Protein AF-A0A7D9J2D7-F1 (afdb_monomer)

Structure (mmCIF, N/CA/C/O backbone):
data_AF-A0A7D9J2D7-F1
#
_entry.id   AF-A0A7D9J2D7-F1
#
loop_
_atom_site.group_PDB
_atom_site.id
_atom_site.type_symbol
_atom_site.label_atom_id
_atom_site.label_alt_id
_atom_site.label_comp_id
_atom_site.label_asym_id
_atom_site.label_entity_id
_atom_site.label_seq_id
_atom_site.pdbx_PDB_ins_code
_atom_site.Cartn_x
_atom_site.Cartn_y
_atom_site.Cartn_z
_atom_site.occupancy
_atom_site.B_iso_or_equiv
_atom_site.auth_seq_id
_atom_site.auth_comp_id
_atom_site.auth_asym_id
_atom_site.auth_atom_id
_atom_site.pdbx_PDB_model_num
ATOM 1 N N . PRO A 1 1 ? 23.140 3.769 -37.135 1.00 42.56 1 PRO A N 1
ATOM 2 C CA . PRO A 1 1 ? 23.218 4.779 -36.053 1.00 42.56 1 PRO A CA 1
ATOM 3 C C . PRO A 1 1 ? 22.854 4.106 -34.729 1.00 42.56 1 PRO A C 1
ATOM 5 O O . PRO A 1 1 ? 21.944 3.287 -34.708 1.00 42.56 1 PRO A O 1
ATOM 8 N N . THR A 1 2 ? 23.672 4.332 -33.710 1.00 39.50 2 THR A N 1
ATOM 9 C CA . THR A 1 2 ? 23.830 3.529 -32.490 1.00 39.50 2 THR A CA 1
ATOM 10 C C . THR A 1 2 ? 22.535 3.327 -31.698 1.00 39.50 2 THR A C 1
ATOM 12 O O . THR A 1 2 ? 21.816 4.274 -31.405 1.00 39.50 2 THR A O 1
ATOM 15 N N . THR A 1 3 ? 22.252 2.064 -31.376 1.00 48.81 3 THR A N 1
ATOM 16 C CA . THR A 1 3 ? 21.188 1.582 -30.483 1.00 48.81 3 THR A CA 1
ATOM 17 C C . THR A 1 3 ? 21.625 1.736 -29.025 1.00 48.81 3 THR A C 1
ATOM 19 O O . THR A 1 3 ? 21.854 0.739 -28.345 1.00 48.81 3 THR A O 1
ATOM 22 N N . ASP A 1 4 ? 21.840 2.972 -28.589 1.00 55.72 4 ASP A N 1
ATOM 23 C CA . ASP A 1 4 ? 22.398 3.298 -27.274 1.00 55.72 4 ASP A CA 1
ATOM 24 C C . ASP A 1 4 ? 21.635 4.523 -26.748 1.00 55.72 4 ASP A C 1
ATOM 26 O O . ASP A 1 4 ? 21.719 5.569 -27.385 1.00 55.72 4 ASP A O 1
ATOM 30 N N . ASP A 1 5 ? 20.790 4.312 -25.722 1.00 57.88 5 ASP A N 1
ATOM 31 C CA . ASP A 1 5 ? 20.090 5.298 -24.850 1.00 57.88 5 ASP A CA 1
ATOM 32 C C . ASP A 1 5 ? 18.702 4.815 -24.344 1.00 57.88 5 ASP A C 1
ATOM 34 O O . ASP A 1 5 ? 17.819 5.618 -24.040 1.00 57.88 5 ASP A O 1
ATOM 38 N N . ILE A 1 6 ? 18.453 3.504 -24.223 1.00 69.56 6 ILE A N 1
ATOM 39 C CA . ILE A 1 6 ? 17.280 3.033 -23.461 1.00 69.56 6 ILE A CA 1
ATOM 40 C C . ILE A 1 6 ? 17.707 2.904 -21.999 1.00 69.56 6 ILE A C 1
ATOM 42 O O . ILE A 1 6 ? 18.504 2.026 -21.672 1.00 69.56 6 ILE A O 1
ATOM 46 N N . ASP A 1 7 ? 17.198 3.790 -21.135 1.00 79.81 7 ASP A N 1
ATOM 47 C CA . ASP A 1 7 ? 17.413 3.721 -19.685 1.00 79.81 7 ASP A CA 1
ATOM 48 C C . ASP A 1 7 ? 16.997 2.328 -19.172 1.00 79.81 7 ASP A C 1
ATOM 50 O O . ASP A 1 7 ? 15.816 1.976 -19.256 1.00 79.81 7 ASP A O 1
ATOM 54 N N . PRO A 1 8 ? 17.929 1.516 -18.633 1.00 82.94 8 PRO A N 1
ATOM 55 C CA . PRO A 1 8 ? 17.599 0.186 -18.135 1.00 82.94 8 PRO A CA 1
ATOM 56 C C . PRO A 1 8 ? 16.636 0.224 -16.939 1.00 82.94 8 PRO A C 1
ATOM 58 O O . PRO A 1 8 ? 16.019 -0.794 -16.638 1.00 82.94 8 PRO A O 1
ATOM 61 N N . HIS A 1 9 ? 16.452 1.374 -16.285 1.00 85.81 9 HIS A N 1
ATOM 62 C CA . HIS A 1 9 ? 15.538 1.561 -15.154 1.00 85.81 9 HIS A CA 1
ATOM 63 C C . HIS A 1 9 ? 14.234 2.278 -15.537 1.00 85.81 9 HIS A C 1
ATOM 65 O O . HIS A 1 9 ? 13.500 2.714 -14.646 1.00 85.81 9 HIS A O 1
ATOM 71 N N . TYR A 1 10 ? 13.939 2.409 -16.833 1.00 89.19 10 TYR A N 1
ATOM 72 C CA . TYR A 1 10 ? 12.712 3.037 -17.319 1.00 89.19 10 TYR A CA 1
ATOM 73 C C . TYR A 1 10 ? 11.456 2.372 -16.730 1.00 89.19 10 TYR A C 1
ATOM 75 O O . TYR A 1 10 ? 11.185 1.190 -16.942 1.00 89.19 10 TYR A O 1
ATOM 83 N N . GLY A 1 11 ? 10.678 3.126 -15.954 1.00 89.31 11 GLY A N 1
ATOM 84 C CA . GLY A 1 11 ? 9.497 2.599 -15.276 1.00 89.31 11 GLY A CA 1
ATOM 85 C C . GLY A 1 11 ? 9.771 1.768 -14.018 1.00 89.31 11 GLY A C 1
ATOM 86 O O . GLY A 1 11 ? 8.844 1.159 -13.484 1.00 89.31 11 GLY A O 1
ATOM 87 N N . LEU A 1 12 ? 11.001 1.746 -13.493 1.00 92.50 12 LEU A N 1
ATOM 88 C CA . LEU A 1 12 ? 11.344 1.072 -12.226 1.00 92.50 12 LEU A CA 1
ATOM 89 C C . LEU A 1 12 ? 11.546 2.037 -11.044 1.00 92.50 12 LEU A C 1
ATOM 91 O O . LEU A 1 12 ? 11.752 1.596 -9.916 1.00 92.50 12 LEU A O 1
ATOM 95 N N . GLN A 1 13 ? 11.457 3.349 -11.274 1.00 91.69 13 GLN A N 1
ATOM 96 C CA . GLN A 1 13 ? 11.799 4.388 -10.296 1.00 91.69 13 GLN A CA 1
ATOM 97 C C . GLN A 1 13 ? 10.778 5.536 -10.263 1.00 91.69 13 GLN A C 1
ATOM 99 O O . GLN A 1 13 ? 9.830 5.560 -11.040 1.00 91.69 13 GLN A O 1
ATOM 104 N N . ARG A 1 14 ? 10.967 6.503 -9.350 1.00 92.00 14 ARG A N 1
ATOM 105 C CA . ARG A 1 14 ? 10.211 7.777 -9.271 1.00 92.00 14 ARG A CA 1
ATOM 106 C C . ARG A 1 14 ? 8.698 7.662 -9.069 1.00 92.00 14 ARG A C 1
ATOM 108 O O . ARG A 1 14 ? 7.958 8.637 -9.263 1.00 92.00 14 ARG A O 1
ATOM 115 N N . TYR A 1 15 ? 8.248 6.500 -8.615 1.00 96.06 15 TYR A N 1
ATOM 116 C CA . TYR A 1 15 ? 6.876 6.279 -8.192 1.00 96.06 15 TYR A CA 1
ATOM 117 C C . TYR A 1 15 ? 6.516 7.195 -7.029 1.00 96.06 15 TYR A C 1
ATOM 119 O O . TYR A 1 15 ? 7.321 7.422 -6.130 1.00 96.06 15 TYR A O 1
ATOM 127 N N . SER A 1 16 ? 5.290 7.695 -7.021 1.00 96.62 16 SER A N 1
ATOM 128 C CA . SER A 1 16 ? 4.732 8.459 -5.899 1.00 96.62 16 SER A CA 1
ATOM 129 C C . SER A 1 16 ? 3.394 7.874 -5.503 1.00 96.62 16 SER A C 1
ATOM 131 O O . SER A 1 16 ? 2.658 7.415 -6.370 1.00 96.62 16 SER A O 1
ATOM 133 N N . ALA A 1 17 ? 3.056 7.907 -4.221 1.00 97.06 17 ALA A N 1
ATOM 134 C CA . ALA A 1 17 ? 1.822 7.314 -3.729 1.00 97.06 17 ALA A CA 1
ATOM 135 C C . ALA A 1 17 ? 1.103 8.234 -2.752 1.00 97.06 17 ALA A C 1
ATOM 137 O O . ALA A 1 17 ? 1.728 8.895 -1.931 1.00 97.06 17 ALA A O 1
ATOM 138 N N . THR A 1 18 ? -0.221 8.220 -2.789 1.00 97.06 18 THR A N 1
ATOM 139 C CA . THR A 1 18 ? -1.053 8.690 -1.680 1.00 97.06 18 THR A CA 1
ATOM 140 C C . THR A 1 18 ? -1.730 7.474 -1.079 1.00 97.06 18 THR A C 1
ATOM 142 O O . THR A 1 18 ? -2.366 6.720 -1.816 1.00 97.06 18 THR A O 1
ATOM 145 N N . VAL A 1 19 ? -1.576 7.271 0.228 1.00 96.38 19 VAL A N 1
ATOM 146 C CA . VAL A 1 19 ? -2.144 6.125 0.947 1.00 96.38 19 VAL A CA 1
ATOM 147 C C . VAL A 1 19 ? -2.941 6.629 2.132 1.00 96.38 19 VAL A C 1
ATOM 149 O O . VAL A 1 19 ? -2.448 7.442 2.907 1.00 96.38 19 VAL A O 1
ATOM 152 N N . GLU A 1 20 ? -4.161 6.131 2.285 1.00 95.62 20 GLU A N 1
ATOM 153 C CA . GLU A 1 20 ? -5.067 6.505 3.362 1.00 95.62 20 GLU A CA 1
ATOM 154 C C . GLU A 1 20 ? -5.675 5.264 4.019 1.00 95.62 20 GLU A C 1
ATOM 156 O O . GLU A 1 20 ? -6.054 4.292 3.366 1.00 95.62 20 GLU A O 1
ATOM 161 N N . LEU A 1 21 ? -5.792 5.315 5.342 1.00 93.75 21 LEU A N 1
ATOM 162 C CA . LEU A 1 21 ? -6.494 4.357 6.182 1.00 93.75 21 LEU A CA 1
ATOM 163 C C . LEU A 1 21 ? -7.688 5.054 6.816 1.00 93.75 21 LEU A C 1
ATOM 165 O O . LEU A 1 21 ? -7.531 5.984 7.609 1.00 93.75 21 LEU A O 1
ATOM 169 N N . ARG A 1 22 ? -8.897 4.583 6.525 1.00 92.75 22 ARG A N 1
ATOM 170 C CA . ARG A 1 22 ? -10.135 5.182 7.034 1.00 92.75 22 ARG A CA 1
ATOM 171 C C . ARG A 1 22 ? -11.194 4.151 7.394 1.00 92.75 22 ARG A C 1
ATOM 173 O O . ARG A 1 22 ? -11.052 2.954 7.172 1.00 92.75 22 ARG A O 1
ATOM 180 N N . ASN A 1 23 ? -12.312 4.625 7.922 1.00 88.25 23 ASN A N 1
ATOM 181 C CA . ASN A 1 23 ? -13.591 3.927 7.829 1.00 88.25 23 ASN A CA 1
ATOM 182 C C . ASN A 1 23 ? -14.623 4.824 7.125 1.00 88.25 23 ASN A C 1
ATOM 184 O O . ASN A 1 23 ? -14.285 5.858 6.557 1.00 88.25 23 ASN A O 1
ATOM 188 N N . GLN A 1 24 ? -15.904 4.449 7.162 1.00 82.31 24 GLN A N 1
ATOM 189 C CA . GLN A 1 24 ? -16.982 5.242 6.547 1.00 82.31 24 GLN A CA 1
ATOM 190 C C . GLN A 1 24 ? -17.177 6.642 7.156 1.00 82.31 24 GLN A C 1
ATOM 192 O O . GLN A 1 24 ? -17.925 7.440 6.604 1.00 82.31 24 GLN A O 1
ATOM 197 N N . ARG A 1 25 ? -16.587 6.927 8.321 1.00 83.06 25 ARG A N 1
ATOM 198 C CA . ARG A 1 25 ? -16.849 8.147 9.100 1.00 83.06 25 ARG A CA 1
ATOM 199 C C . ARG A 1 25 ? -15.613 9.000 9.347 1.00 83.06 25 ARG A C 1
ATOM 201 O O . ARG A 1 25 ? -15.764 10.180 9.640 1.00 83.06 25 ARG A O 1
ATOM 208 N N . LYS A 1 26 ? -14.422 8.405 9.327 1.00 86.69 26 LYS A N 1
ATOM 209 C CA . LYS A 1 26 ? -13.191 9.054 9.772 1.00 86.69 26 LYS A CA 1
ATOM 210 C C . LYS A 1 26 ? -11.981 8.516 9.014 1.00 86.69 26 LYS A C 1
ATOM 212 O O . LYS A 1 26 ? -11.823 7.302 8.901 1.00 86.69 26 LYS A O 1
ATOM 217 N N . LEU A 1 27 ? -11.117 9.436 8.590 1.00 90.81 27 LEU A N 1
ATOM 218 C CA . LEU A 1 27 ? -9.733 9.166 8.212 1.00 90.81 27 LEU A CA 1
ATOM 219 C C . LEU A 1 27 ? -8.908 8.927 9.484 1.00 90.81 27 LEU A C 1
ATOM 221 O O . LEU A 1 27 ? -8.907 9.758 10.396 1.00 90.81 27 LEU A O 1
ATOM 225 N N . PHE A 1 28 ? -8.277 7.762 9.580 1.00 89.62 28 PHE A N 1
ATOM 226 C CA . PHE A 1 28 ? -7.424 7.394 10.708 1.00 89.62 28 PHE A CA 1
ATOM 227 C C . PHE A 1 28 ? -6.008 7.910 10.506 1.00 89.62 28 PHE A C 1
ATOM 229 O O . PHE A 1 28 ? -5.465 8.549 11.400 1.00 89.62 28 PHE A O 1
ATOM 236 N N . TRP A 1 29 ? -5.455 7.643 9.329 1.00 93.25 29 TRP A N 1
ATOM 237 C CA . TRP A 1 29 ? -4.105 8.003 8.931 1.00 93.25 29 TRP A CA 1
ATOM 238 C C . TRP A 1 29 ? -4.075 8.174 7.416 1.00 93.25 29 TRP A C 1
ATOM 240 O O . TRP A 1 29 ? -4.830 7.511 6.708 1.00 93.25 29 TRP A O 1
ATOM 250 N N . GLY A 1 30 ? -3.206 9.040 6.921 1.00 93.12 30 GLY A N 1
ATOM 251 C CA . GLY A 1 30 ? -2.907 9.118 5.504 1.00 93.12 30 GLY A CA 1
ATOM 252 C C . GLY A 1 30 ? -1.587 9.830 5.285 1.00 93.12 30 GLY A C 1
ATOM 253 O O . GLY A 1 30 ? -1.242 10.730 6.052 1.00 93.12 30 GLY A O 1
ATOM 254 N N . ASN A 1 31 ? -0.858 9.416 4.255 1.00 94.44 31 ASN A N 1
ATOM 255 C CA . ASN A 1 31 ? 0.400 10.037 3.881 1.00 94.44 31 ASN A CA 1
ATOM 256 C C . ASN A 1 31 ? 0.526 10.170 2.358 1.00 94.44 31 ASN A C 1
ATOM 258 O O . ASN A 1 31 ? -0.073 9.415 1.584 1.00 94.44 31 ASN A O 1
ATOM 262 N N . HIS A 1 32 ? 1.307 11.163 1.941 1.00 94.56 32 HIS A N 1
ATOM 263 C CA . HIS A 1 32 ? 1.638 11.431 0.552 1.00 94.56 32 HIS A CA 1
ATOM 264 C C . HIS A 1 32 ? 3.148 11.297 0.334 1.00 94.56 32 HIS A C 1
ATOM 266 O O . HIS A 1 32 ? 3.947 12.150 0.721 1.00 94.56 32 HIS A O 1
ATOM 272 N N . TYR A 1 33 ? 3.516 10.232 -0.363 1.00 93.62 33 TYR A N 1
ATOM 273 C CA . TYR A 1 33 ? 4.871 9.883 -0.747 1.00 93.62 33 TYR A CA 1
ATOM 274 C C . TYR A 1 33 ? 5.219 10.545 -2.072 1.00 93.62 33 TYR A C 1
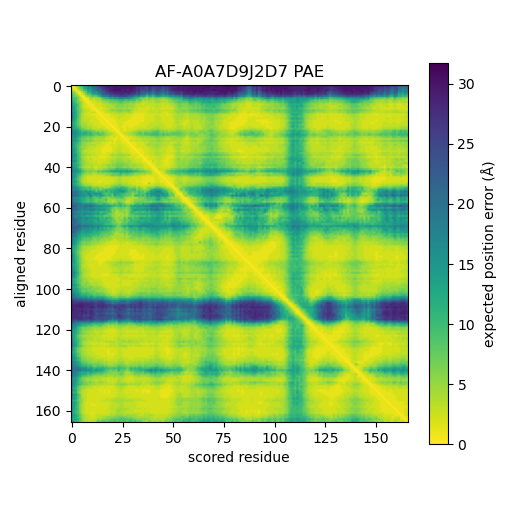ATOM 276 O O . TYR A 1 33 ? 4.761 10.118 -3.135 1.00 93.62 33 TYR A O 1
ATOM 284 N N . ARG A 1 34 ? 6.067 11.575 -2.015 1.00 92.25 34 ARG A N 1
ATOM 285 C CA . ARG A 1 34 ? 6.581 12.246 -3.222 1.00 92.25 34 ARG A CA 1
ATOM 286 C C . ARG A 1 34 ? 7.428 11.321 -4.090 1.00 92.25 34 ARG A C 1
ATOM 288 O O . ARG A 1 34 ? 7.429 11.471 -5.310 1.00 92.25 34 ARG A O 1
ATOM 295 N N . GLU A 1 35 ? 8.144 10.401 -3.453 1.00 92.88 35 GLU A N 1
ATOM 296 C CA . GLU A 1 35 ? 8.964 9.399 -4.114 1.00 92.88 35 GLU A CA 1
ATOM 297 C C . GLU A 1 35 ? 9.104 8.164 -3.217 1.00 92.88 35 GLU A C 1
ATOM 299 O O . GLU A 1 35 ? 9.495 8.281 -2.054 1.00 92.88 35 GLU A O 1
ATOM 304 N N . LEU A 1 36 ? 8.758 6.997 -3.754 1.00 93.75 36 LEU A N 1
ATOM 305 C CA . LEU A 1 36 ? 8.994 5.699 -3.133 1.00 93.75 36 LEU A CA 1
ATOM 306 C C . LEU A 1 36 ? 10.350 5.157 -3.579 1.00 93.75 36 LEU A C 1
ATOM 308 O O . LEU A 1 36 ? 10.751 5.319 -4.734 1.00 93.75 36 LEU A O 1
ATOM 312 N N . TYR A 1 37 ? 11.046 4.494 -2.663 1.00 91.69 37 TYR A N 1
ATOM 313 C CA . TYR A 1 37 ? 12.341 3.899 -2.947 1.00 91.69 37 TYR A CA 1
ATOM 314 C C . TYR A 1 37 ? 12.171 2.486 -3.498 1.00 91.69 37 TYR A C 1
ATOM 316 O O . TYR A 1 37 ? 11.385 1.700 -2.979 1.00 91.69 37 TYR A O 1
ATOM 324 N N . GLN A 1 38 ? 12.935 2.147 -4.532 1.00 92.44 38 GLN A N 1
ATOM 325 C CA . GLN A 1 38 ? 13.050 0.769 -4.984 1.00 92.44 38 GLN A CA 1
ATOM 326 C C . GLN A 1 38 ? 13.902 -0.016 -3.983 1.00 92.44 38 GLN A C 1
ATOM 328 O O . GLN A 1 38 ? 15.128 0.075 -4.014 1.00 92.44 38 GLN A O 1
ATOM 333 N N . ARG A 1 39 ? 13.263 -0.859 -3.168 1.00 90.69 39 ARG A N 1
ATOM 334 C CA . ARG A 1 39 ? 13.977 -1.808 -2.306 1.00 90.69 39 ARG A CA 1
ATOM 335 C C . ARG A 1 39 ? 14.624 -2.918 -3.132 1.00 90.69 39 ARG A C 1
ATOM 337 O O . ARG A 1 39 ? 15.785 -3.261 -2.928 1.00 90.69 39 ARG A O 1
ATOM 344 N N . SER A 1 40 ? 13.871 -3.510 -4.058 1.00 92.38 40 SER A N 1
ATOM 345 C CA . SER A 1 40 ? 14.368 -4.586 -4.918 1.00 92.38 40 SER A CA 1
ATOM 346 C C . SER A 1 40 ? 13.552 -4.725 -6.200 1.00 92.38 40 SER A C 1
ATOM 348 O O . SER A 1 40 ? 12.384 -4.348 -6.268 1.00 92.38 40 SER A O 1
ATOM 350 N N . PHE A 1 41 ? 14.184 -5.286 -7.228 1.00 92.38 41 PHE A N 1
ATOM 351 C CA . PHE A 1 41 ? 13.526 -5.731 -8.451 1.00 92.38 41 PHE A CA 1
ATOM 352 C C . PHE A 1 41 ? 13.926 -7.187 -8.687 1.00 92.38 41 PHE A C 1
ATOM 354 O O . PHE A 1 41 ? 15.112 -7.506 -8.751 1.00 92.38 41 PHE A O 1
ATOM 361 N N . SER A 1 42 ? 12.934 -8.071 -8.705 1.00 89.94 42 SER A N 1
ATOM 362 C CA . SER A 1 42 ? 13.098 -9.526 -8.790 1.00 89.94 42 SER A CA 1
ATOM 363 C C . SER A 1 42 ? 12.472 -10.067 -10.075 1.00 89.94 42 SER A C 1
ATOM 365 O O . SER 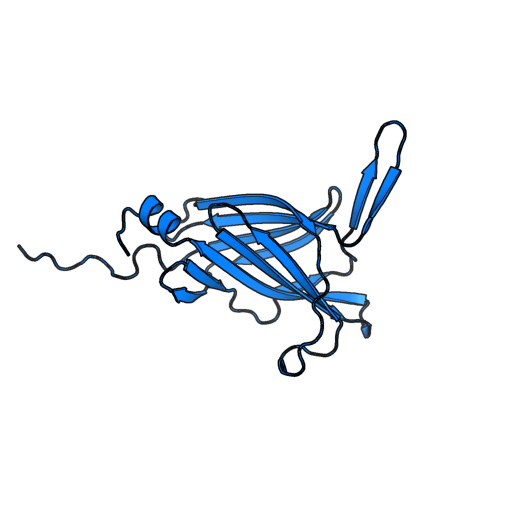A 1 42 ? 11.896 -9.309 -10.854 1.00 89.94 42 SER A O 1
ATOM 367 N N . GLU A 1 43 ? 12.558 -11.381 -10.295 1.00 84.94 43 GLU A N 1
ATOM 368 C CA . GLU A 1 43 ? 12.000 -12.017 -11.496 1.00 84.94 43 GLU A CA 1
ATOM 369 C C . GLU A 1 43 ? 10.500 -11.752 -11.684 1.00 84.94 43 GLU A C 1
ATOM 371 O O . GLU A 1 43 ? 10.067 -11.605 -12.824 1.00 84.94 43 GLU A O 1
ATOM 376 N N . ASP A 1 44 ? 9.739 -11.601 -10.594 1.00 90.62 44 ASP A N 1
ATOM 377 C CA . ASP A 1 44 ? 8.276 -11.493 -10.647 1.00 90.62 44 ASP A CA 1
ATOM 378 C C . ASP A 1 44 ? 7.727 -10.120 -10.236 1.00 90.62 44 ASP A C 1
ATOM 380 O O . ASP A 1 44 ? 6.594 -9.772 -10.588 1.00 90.62 44 ASP A O 1
ATOM 384 N N . CYS A 1 45 ? 8.482 -9.329 -9.465 1.00 94.38 45 CYS A N 1
ATOM 385 C CA . CYS A 1 45 ? 7.963 -8.080 -8.907 1.00 94.38 45 CYS A CA 1
ATOM 386 C C . CYS A 1 45 ? 9.016 -7.005 -8.613 1.00 94.38 45 CYS A C 1
ATOM 388 O O . CYS A 1 45 ? 10.173 -7.294 -8.293 1.00 94.38 45 CYS A O 1
ATOM 390 N N . LEU A 1 46 ? 8.551 -5.757 -8.671 1.00 95.62 46 LEU A N 1
ATOM 391 C CA . LEU A 1 46 ? 9.203 -4.555 -8.162 1.00 95.62 46 LEU A CA 1
ATOM 392 C C . LEU A 1 46 ? 8.679 -4.269 -6.754 1.00 95.62 46 LEU A C 1
ATOM 394 O O . LEU A 1 46 ? 7.468 -4.170 -6.558 1.00 95.62 46 LEU A O 1
ATOM 398 N N . VAL A 1 47 ? 9.582 -4.121 -5.788 1.00 96.19 47 VAL A N 1
ATOM 399 C CA . VAL A 1 47 ? 9.247 -3.775 -4.405 1.00 96.19 47 VAL A CA 1
ATOM 400 C C . VAL A 1 47 ? 9.636 -2.327 -4.152 1.00 96.19 47 VAL A C 1
ATOM 402 O O . VAL A 1 47 ? 10.813 -1.964 -4.197 1.00 96.19 47 VAL A O 1
ATOM 405 N N . LEU A 1 48 ? 8.624 -1.514 -3.878 1.00 95.19 48 LEU A N 1
ATOM 406 C CA . LEU A 1 48 ? 8.735 -0.115 -3.509 1.00 95.19 48 LEU A CA 1
ATOM 407 C C . LEU A 1 48 ? 8.462 0.034 -2.014 1.00 95.19 48 LEU A C 1
ATOM 409 O O . LEU A 1 48 ? 7.541 -0.588 -1.486 1.00 95.19 48 LEU A O 1
ATOM 413 N N . GLU A 1 49 ? 9.225 0.883 -1.344 1.00 93.94 49 GLU A N 1
ATOM 414 C CA . GLU A 1 49 ? 9.076 1.151 0.083 1.00 93.94 49 GLU A CA 1
ATOM 415 C C . GLU A 1 49 ? 9.081 2.646 0.393 1.00 93.94 49 GLU A C 1
ATOM 417 O O . GLU A 1 49 ? 9.605 3.469 -0.371 1.00 93.94 49 GLU A O 1
ATOM 422 N N . SER A 1 50 ? 8.497 3.000 1.534 1.00 90.69 50 SER A N 1
ATOM 423 C CA . SER A 1 50 ? 8.692 4.323 2.110 1.00 90.69 50 SER A CA 1
ATOM 424 C C . SER A 1 50 ? 10.042 4.426 2.828 1.00 90.69 50 SER A C 1
ATOM 426 O O . SER A 1 50 ? 10.607 3.433 3.277 1.00 90.69 50 SER A O 1
ATOM 428 N N . ARG A 1 51 ? 10.598 5.642 2.895 1.00 80.88 51 ARG A N 1
ATOM 429 C CA . ARG A 1 51 ? 11.904 5.889 3.531 1.00 80.88 51 ARG A CA 1
ATOM 430 C C . ARG A 1 51 ? 11.822 6.103 5.038 1.00 80.88 51 ARG A C 1
ATOM 432 O O . ARG A 1 51 ? 12.849 5.992 5.701 1.00 80.88 51 ARG A O 1
ATOM 439 N N . GLU A 1 52 ? 10.668 6.500 5.562 1.00 75.06 52 GLU A N 1
ATOM 440 C CA . GLU A 1 52 ? 10.549 6.848 6.973 1.00 75.06 52 GLU A CA 1
ATOM 441 C C . GLU A 1 52 ? 10.219 5.590 7.783 1.00 75.06 52 GLU A C 1
ATOM 443 O O . GLU A 1 52 ? 9.263 4.877 7.500 1.00 75.06 52 GLU A O 1
ATOM 448 N N . GLU A 1 53 ? 11.007 5.325 8.829 1.00 63.41 53 GLU A N 1
ATOM 449 C CA . GLU A 1 53 ? 10.749 4.220 9.770 1.00 63.41 53 GLU A CA 1
ATOM 450 C C . GLU A 1 53 ? 9.512 4.472 10.657 1.00 63.41 53 GLU A C 1
ATOM 452 O O . GLU A 1 53 ? 9.067 3.591 11.400 1.00 63.41 53 GLU A O 1
ATOM 457 N N . GLN A 1 54 ? 8.990 5.704 10.648 1.00 69.00 54 GLN A N 1
ATOM 458 C CA . GLN A 1 54 ? 7.796 6.127 11.374 1.00 69.00 54 GLN A CA 1
ATOM 459 C C . GLN A 1 54 ? 7.014 7.137 10.540 1.00 69.00 54 GLN A C 1
ATOM 461 O O . GLN A 1 54 ? 7.413 8.283 10.386 1.00 69.00 54 GLN A O 1
ATOM 466 N N . GLU A 1 55 ? 5.863 6.701 10.054 1.00 77.56 55 GLU A N 1
ATOM 467 C CA . GLU A 1 55 ? 5.034 7.397 9.065 1.00 77.56 55 GLU A CA 1
ATOM 468 C C . GLU A 1 55 ? 3.848 8.141 9.713 1.00 77.56 55 GLU A C 1
ATOM 470 O O . GLU A 1 55 ? 2.995 8.723 9.039 1.00 77.56 55 GLU A O 1
ATOM 475 N N . GLY A 1 56 ? 3.747 8.081 11.045 1.00 82.25 56 GLY A N 1
ATOM 476 C CA . GLY A 1 56 ? 2.726 8.755 11.846 1.00 82.25 56 GLY A CA 1
ATOM 477 C C . GLY A 1 56 ? 1.998 7.835 12.826 1.00 82.25 56 GLY A C 1
ATOM 478 O O . GLY A 1 56 ? 2.176 6.618 12.832 1.00 82.25 56 GLY A O 1
ATOM 479 N N . MET A 1 57 ? 1.155 8.432 13.671 1.00 83.94 57 MET A N 1
ATOM 480 C CA . MET A 1 57 ? 0.409 7.735 14.722 1.00 83.94 57 MET A CA 1
ATOM 481 C C . MET A 1 57 ? -1.084 8.063 14.659 1.00 83.94 57 MET A C 1
ATOM 483 O O . MET A 1 57 ? -1.472 9.157 14.242 1.00 83.94 57 MET A O 1
ATOM 487 N N . PHE A 1 58 ? -1.938 7.132 15.091 1.00 84.81 58 PHE A N 1
ATOM 488 C CA . PHE A 1 58 ? -3.375 7.377 15.216 1.00 84.81 58 PHE A CA 1
ATOM 489 C C . PHE A 1 58 ? -4.029 6.649 16.400 1.00 84.81 58 PHE A C 1
ATOM 491 O O . PHE A 1 58 ? -3.800 5.470 16.663 1.00 84.81 58 PHE A O 1
ATOM 498 N N . ASN A 1 59 ? -4.945 7.349 17.076 1.00 76.25 59 ASN A N 1
ATOM 499 C CA . ASN A 1 59 ? -5.497 6.953 18.387 1.00 76.25 59 ASN A CA 1
ATOM 500 C C . ASN A 1 59 ? -6.736 6.046 18.286 1.00 76.25 59 ASN A C 1
ATOM 502 O O . ASN A 1 59 ? -7.565 6.001 19.194 1.00 76.25 59 ASN A O 1
ATOM 506 N N . VAL A 1 60 ? -6.959 5.403 17.139 1.00 69.81 60 VAL A N 1
ATOM 507 C CA . VAL A 1 60 ? -8.213 4.691 16.861 1.00 69.81 60 VAL A CA 1
ATOM 508 C C . VAL A 1 60 ? -7.923 3.230 16.568 1.00 69.81 60 VAL A C 1
ATOM 510 O O . VAL A 1 60 ? -7.190 2.916 15.637 1.00 69.81 60 VAL A O 1
ATOM 513 N N . LYS A 1 61 ? -8.557 2.327 17.323 1.00 71.75 61 LYS A N 1
ATOM 514 C CA . LYS A 1 61 ? -8.619 0.911 16.944 1.00 71.75 61 LYS A CA 1
ATOM 515 C C . LYS A 1 61 ? -9.443 0.776 15.668 1.00 71.75 61 LYS A C 1
ATOM 517 O O . LYS A 1 61 ? -10.571 1.279 15.595 1.00 71.75 61 LYS A O 1
ATOM 522 N N . THR A 1 62 ? -8.879 0.109 14.669 1.00 73.50 62 THR A N 1
ATOM 523 C CA . THR A 1 62 ? -9.513 -0.059 13.361 1.00 73.50 62 THR A CA 1
ATOM 524 C C . THR A 1 62 ? -10.857 -0.761 13.533 1.00 73.50 62 THR A C 1
ATOM 526 O O . THR A 1 62 ? -10.978 -1.831 14.129 1.00 73.50 62 THR A O 1
ATOM 529 N N . SER A 1 63 ? -11.920 -0.085 13.108 1.00 81.19 63 SER A N 1
ATOM 530 C CA . SER A 1 63 ? -13.277 -0.599 13.223 1.00 81.19 63 SER A CA 1
ATOM 531 C C . SER A 1 63 ? -14.185 -0.000 12.160 1.00 81.19 63 SER A C 1
ATOM 533 O O . SER A 1 63 ? -14.112 1.191 11.827 1.00 81.19 63 SER A O 1
ATOM 535 N N . LEU A 1 64 ? -15.080 -0.844 11.653 1.00 79.38 64 LEU A N 1
ATOM 536 C CA . LEU A 1 64 ? -16.053 -0.502 10.633 1.00 79.38 64 LEU A CA 1
ATOM 537 C C . LEU A 1 64 ? -17.472 -0.661 11.201 1.00 79.38 64 LEU A C 1
ATOM 539 O O . LEU A 1 64 ? -17.977 -1.784 11.316 1.00 79.38 64 LEU A O 1
ATOM 543 N N . PRO A 1 65 ? -18.136 0.443 11.586 1.00 80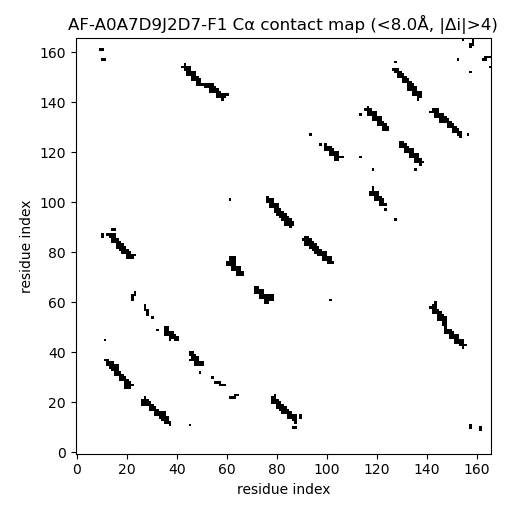.75 65 PRO A N 1
ATOM 544 C CA . PRO A 1 65 ? -19.544 0.393 11.951 1.00 80.75 65 PRO A CA 1
ATOM 545 C C . PRO A 1 65 ? -20.389 0.120 10.703 1.00 80.75 65 PRO A C 1
ATOM 547 O O . PRO A 1 65 ? -20.232 0.806 9.696 1.00 80.75 65 PRO A O 1
ATOM 550 N N . TRP A 1 66 ? -21.322 -0.829 10.780 1.00 82.00 66 TRP A N 1
ATOM 551 C CA . TRP A 1 66 ? -22.290 -1.089 9.713 1.00 82.00 66 TRP A CA 1
ATOM 552 C C . TRP A 1 66 ? -23.713 -1.192 10.262 1.00 82.00 66 TRP A C 1
ATOM 554 O O . TRP A 1 66 ? -23.952 -1.552 11.420 1.00 82.00 66 TRP A O 1
ATOM 564 N N . LYS A 1 67 ? -24.679 -0.816 9.424 1.00 88.44 67 LYS A N 1
ATOM 565 C CA . LYS A 1 67 ? -26.101 -0.812 9.760 1.00 88.44 67 LYS A CA 1
ATOM 566 C C . LYS A 1 67 ? -26.926 -1.146 8.518 1.00 88.44 67 LYS A C 1
ATOM 568 O O . LYS A 1 67 ? -26.692 -0.579 7.458 1.00 88.44 67 LYS A O 1
ATOM 573 N N . THR A 1 68 ? -27.908 -2.023 8.674 1.00 84.94 68 THR A N 1
ATOM 574 C CA . THR A 1 68 ? -29.006 -2.253 7.727 1.00 84.94 68 THR A CA 1
ATOM 575 C C . THR A 1 68 ? -30.321 -1.757 8.338 1.00 84.94 68 THR A C 1
ATOM 577 O O . THR A 1 68 ? -30.336 -1.187 9.432 1.00 84.94 68 THR A O 1
ATOM 580 N N . ALA A 1 69 ? -31.445 -1.964 7.647 1.00 87.88 69 ALA A N 1
ATOM 581 C CA . ALA A 1 69 ? -32.764 -1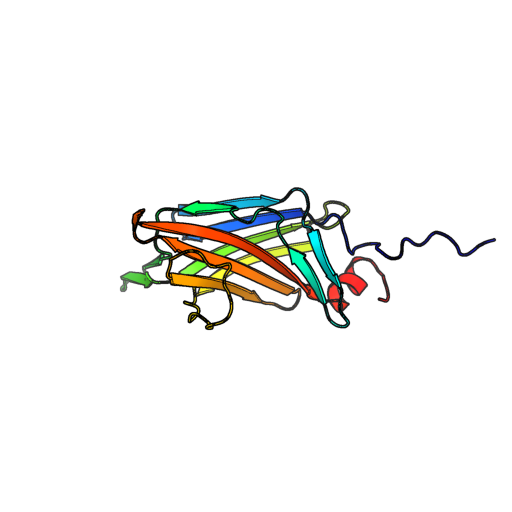.624 8.184 1.00 87.88 69 ALA A CA 1
ATOM 582 C C . ALA A 1 69 ? -33.081 -2.356 9.505 1.00 87.88 69 ALA A C 1
ATOM 584 O O . ALA A 1 69 ? -33.799 -1.813 10.339 1.00 87.88 69 ALA A O 1
ATOM 585 N N . VAL A 1 70 ? -32.517 -3.555 9.705 1.00 89.81 70 VAL A N 1
ATOM 586 C CA . VAL A 1 70 ? -32.845 -4.443 10.836 1.00 89.81 70 VAL A CA 1
ATOM 587 C C . VAL A 1 70 ? -31.647 -4.691 11.760 1.00 89.81 70 VAL A C 1
ATOM 589 O O . VAL A 1 70 ? -31.828 -4.874 12.959 1.00 89.81 70 VAL A O 1
ATOM 592 N N . PHE A 1 71 ? -30.413 -4.652 11.244 1.00 85.88 71 PHE A N 1
ATOM 593 C CA . PHE A 1 71 ? -29.207 -4.975 12.011 1.00 85.88 71 PHE A CA 1
ATOM 594 C C . PHE A 1 71 ? -28.276 -3.775 12.165 1.00 85.88 71 PHE A C 1
ATOM 596 O O . PHE A 1 71 ? -28.172 -2.922 11.287 1.00 85.88 71 PHE A O 1
ATOM 603 N N . LYS A 1 72 ? -27.550 -3.724 13.282 1.00 87.31 72 LYS A N 1
ATOM 604 C CA . LYS A 1 72 ? -26.469 -2.765 13.527 1.00 87.31 72 LYS A CA 1
ATOM 605 C C . LYS A 1 72 ? -25.355 -3.480 14.272 1.00 87.31 72 LYS A C 1
ATOM 607 O O . LYS A 1 72 ? -25.621 -4.106 15.294 1.00 87.31 72 LYS A O 1
ATOM 612 N N . ASN A 1 73 ? -24.123 -3.360 13.790 1.00 87.25 73 ASN A N 1
ATOM 613 C CA . ASN A 1 73 ? -22.963 -3.908 14.482 1.00 87.25 73 ASN A CA 1
ATOM 614 C C . ASN A 1 73 ? -21.688 -3.105 14.157 1.00 87.25 73 ASN A C 1
ATOM 616 O O . ASN A 1 73 ? -21.695 -2.209 13.310 1.00 87.25 73 ASN A O 1
ATOM 620 N N . ILE A 1 74 ? -20.597 -3.399 14.859 1.00 85.62 74 ILE A N 1
ATOM 621 C CA . ILE A 1 74 ? -19.270 -2.833 14.619 1.00 85.62 74 ILE A CA 1
ATOM 622 C C . ILE A 1 74 ? -18.318 -3.997 14.365 1.00 85.62 74 ILE A C 1
ATOM 624 O O . ILE A 1 74 ? -18.080 -4.812 15.254 1.00 85.62 74 ILE A O 1
ATOM 628 N N . LEU A 1 75 ? -17.776 -4.069 13.151 1.00 85.88 75 LEU A N 1
ATOM 629 C CA . LEU A 1 75 ? -16.707 -5.010 12.837 1.00 85.88 75 LEU A CA 1
ATOM 630 C C . LEU A 1 75 ? -15.401 -4.430 13.369 1.00 85.88 75 LEU A C 1
ATOM 632 O O . LEU A 1 75 ? -15.033 -3.308 13.024 1.00 85.88 75 LEU A O 1
ATOM 636 N N . LYS A 1 76 ? -14.736 -5.174 14.249 1.00 87.94 76 LYS A N 1
ATOM 637 C CA . LYS A 1 76 ? -13.399 -4.835 14.741 1.00 87.94 76 LYS A CA 1
ATOM 638 C C . LYS A 1 76 ? -12.352 -5.272 13.721 1.00 87.94 76 LYS A C 1
ATOM 640 O O . LYS A 1 76 ? -12.626 -6.155 12.910 1.00 87.94 76 LYS A O 1
ATOM 645 N N . ASP A 1 77 ? -11.183 -4.646 13.781 1.00 87.25 77 ASP A N 1
ATOM 646 C CA . ASP A 1 77 ? -10.004 -4.996 12.989 1.00 87.25 77 ASP A CA 1
ATOM 647 C C . ASP A 1 77 ? -10.268 -4.927 11.477 1.00 87.25 77 ASP A C 1
ATOM 649 O O . ASP A 1 77 ? -9.771 -5.730 10.692 1.00 87.25 77 ASP A O 1
ATOM 653 N N . ILE A 1 78 ? -11.090 -3.957 11.065 1.00 89.31 78 ILE A N 1
ATOM 654 C CA . ILE A 1 78 ? -11.342 -3.630 9.661 1.00 89.31 78 ILE A CA 1
ATOM 655 C C . ILE A 1 78 ? -11.052 -2.152 9.436 1.00 89.31 78 ILE A C 1
ATOM 657 O O . ILE A 1 78 ? -11.513 -1.289 10.191 1.00 89.31 78 ILE A O 1
ATOM 661 N N . ALA A 1 79 ? -10.326 -1.876 8.360 1.00 91.19 79 ALA A N 1
ATOM 662 C CA . ALA A 1 79 ? -10.116 -0.545 7.816 1.00 91.19 79 ALA A CA 1
ATOM 663 C C . ALA A 1 79 ? -10.459 -0.548 6.324 1.00 91.19 79 ALA A C 1
ATOM 665 O O . ALA A 1 79 ? -10.494 -1.593 5.682 1.00 91.19 79 ALA A O 1
ATOM 666 N N . VAL A 1 80 ? -10.740 0.623 5.775 1.00 94.19 80 VAL A N 1
ATOM 667 C CA . VAL A 1 80 ? -10.743 0.860 4.336 1.00 94.19 80 VAL A CA 1
ATOM 668 C C . VAL A 1 80 ? -9.401 1.480 3.993 1.00 94.19 80 VAL A C 1
ATOM 670 O O . VAL A 1 80 ? -9.012 2.469 4.613 1.00 94.19 80 VAL A O 1
ATOM 673 N N . VAL A 1 81 ? -8.707 0.868 3.044 1.00 95.69 81 VAL A N 1
ATOM 674 C CA . VAL A 1 81 ? -7.482 1.396 2.459 1.00 95.69 81 VAL A CA 1
ATOM 675 C C . VAL A 1 81 ? -7.827 2.061 1.143 1.00 95.69 81 VAL A C 1
ATOM 677 O O . VAL A 1 81 ? -8.474 1.439 0.295 1.00 95.69 81 VAL A O 1
ATOM 680 N N . ASP A 1 82 ? -7.343 3.283 0.969 1.00 97.19 82 ASP A N 1
ATOM 681 C CA . ASP A 1 82 ? -7.252 3.927 -0.330 1.00 97.19 82 ASP A CA 1
ATOM 682 C C . ASP A 1 82 ? -5.783 4.075 -0.708 1.00 97.19 82 ASP A C 1
ATOM 684 O O . ASP A 1 82 ? -4.959 4.480 0.111 1.00 97.19 82 ASP A O 1
ATOM 688 N N . LEU A 1 83 ? -5.449 3.742 -1.949 1.00 97.75 83 LEU A N 1
ATOM 689 C CA . LEU A 1 83 ? -4.130 4.007 -2.513 1.00 97.75 83 LEU A CA 1
ATOM 690 C C . LEU A 1 83 ? -4.313 4.602 -3.903 1.00 97.75 83 LEU A C 1
ATOM 692 O O . LEU A 1 83 ? -5.146 4.149 -4.683 1.00 97.75 83 LEU A O 1
ATOM 696 N N . THR A 1 84 ? -3.514 5.616 -4.201 1.00 98.06 84 THR A N 1
ATOM 697 C CA . THR A 1 84 ? -3.296 6.144 -5.546 1.00 98.06 84 THR A CA 1
ATOM 698 C C . THR A 1 84 ? -1.801 6.128 -5.803 1.00 98.06 84 THR A C 1
ATOM 700 O O . THR A 1 84 ? -1.072 6.934 -5.229 1.00 98.06 84 THR A O 1
ATOM 703 N N . LEU A 1 85 ? -1.347 5.202 -6.641 1.00 97.94 85 LEU A N 1
ATOM 704 C CA . LEU A 1 85 ? 0.032 5.094 -7.090 1.00 97.94 85 LEU A CA 1
ATOM 705 C C . LEU A 1 85 ? 0.174 5.756 -8.458 1.00 97.94 85 LEU A C 1
ATOM 707 O O . LEU A 1 85 ? -0.527 5.401 -9.409 1.00 97.94 85 LEU A O 1
ATOM 711 N N . LEU A 1 86 ? 1.103 6.695 -8.544 1.00 97.94 86 LEU A N 1
ATOM 712 C CA . LEU A 1 86 ? 1.497 7.362 -9.770 1.00 97.94 86 LEU A CA 1
ATOM 713 C C . LEU A 1 86 ? 2.855 6.830 -10.222 1.00 97.94 86 LEU A C 1
ATOM 715 O O . LEU A 1 86 ? 3.756 6.645 -9.397 1.00 97.94 86 LEU A O 1
ATOM 719 N N . ASP A 1 87 ? 2.988 6.633 -11.526 1.00 95.44 87 ASP A N 1
ATOM 720 C CA . ASP A 1 87 ? 4.240 6.245 -12.162 1.00 95.44 87 ASP A CA 1
ATOM 721 C C . ASP A 1 87 ? 5.275 7.391 -12.199 1.00 95.44 87 ASP A C 1
ATOM 723 O O . ASP A 1 87 ? 5.060 8.488 -11.670 1.00 95.44 87 ASP A O 1
ATOM 727 N N . GLU A 1 88 ? 6.420 7.145 -12.838 1.00 92.62 88 GLU A N 1
ATOM 728 C CA . GLU A 1 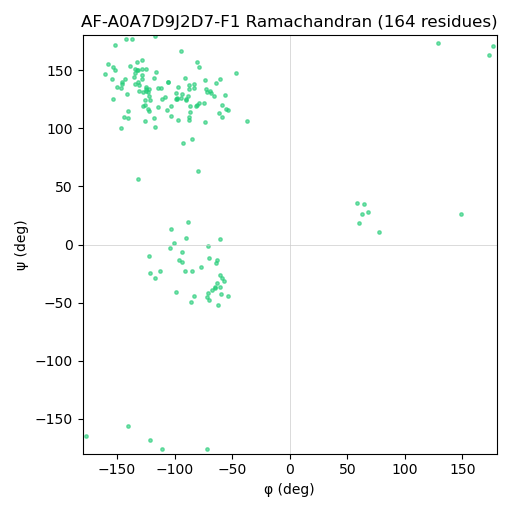88 ? 7.488 8.139 -13.009 1.00 92.62 88 GLU A CA 1
ATOM 729 C C . GLU A 1 88 ? 7.051 9.397 -13.789 1.00 92.62 88 GLU A C 1
ATOM 731 O O . GLU A 1 88 ? 7.598 10.477 -13.557 1.00 92.62 88 GLU A O 1
ATOM 736 N N . HIS A 1 89 ? 6.034 9.282 -14.655 1.00 93.69 89 HIS A N 1
ATOM 737 C CA . HIS A 1 89 ? 5.435 10.379 -15.433 1.00 93.69 89 HIS A CA 1
ATOM 738 C C . HIS A 1 89 ? 4.279 11.057 -14.686 1.00 93.69 89 HIS A C 1
ATOM 740 O O . HIS A 1 89 ? 3.613 11.938 -15.231 1.00 93.69 89 HIS A O 1
ATOM 746 N N . LYS A 1 90 ? 4.045 10.665 -13.428 1.00 94.81 90 LYS A N 1
ATOM 747 C CA . LYS A 1 90 ? 2.949 11.126 -12.565 1.00 94.81 90 LYS A CA 1
ATOM 748 C C . LYS A 1 90 ? 1.558 10.773 -13.100 1.00 94.81 90 LYS A C 1
ATOM 750 O O . LYS A 1 90 ? 0.569 11.412 -12.738 1.00 94.81 90 LYS A O 1
ATOM 755 N N . THR A 1 91 ? 1.473 9.709 -13.894 1.00 96.44 91 THR A N 1
ATOM 756 C CA . THR A 1 91 ? 0.214 9.134 -14.370 1.00 96.44 91 THR A CA 1
ATOM 757 C C . THR A 1 91 ? -0.308 8.116 -13.354 1.00 96.44 91 THR A C 1
ATOM 759 O O . THR A 1 91 ? 0.465 7.273 -12.893 1.00 96.44 91 THR A O 1
ATOM 762 N N . PRO A 1 92 ? -1.604 8.148 -12.988 1.00 96.69 92 PRO A N 1
ATOM 763 C CA . PRO A 1 92 ? -2.188 7.143 -12.105 1.00 96.69 92 PRO A CA 1
ATOM 764 C C . PRO A 1 92 ? -2.115 5.744 -12.721 1.00 96.69 92 PRO A C 1
ATOM 766 O O . PRO A 1 92 ? -2.784 5.463 -13.714 1.00 96.69 92 PRO A O 1
ATOM 769 N N . MET A 1 93 ? -1.313 4.875 -12.109 1.00 95.62 93 MET A N 1
ATOM 770 C CA . MET A 1 93 ? -1.088 3.498 -12.549 1.00 95.62 93 MET A CA 1
ATOM 771 C C . MET A 1 93 ? -1.943 2.508 -11.756 1.00 95.62 93 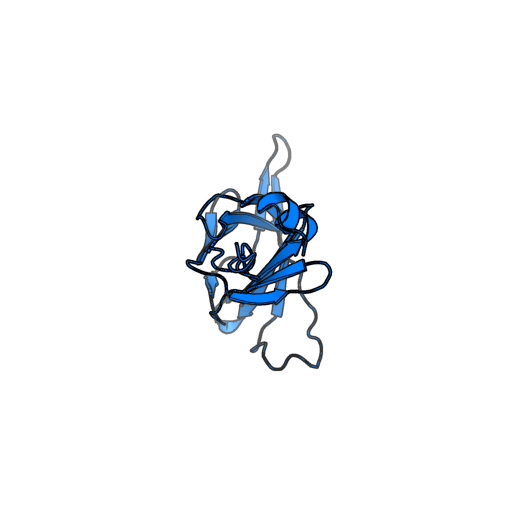MET A C 1
ATOM 773 O O . MET A 1 93 ? -2.495 1.566 -12.324 1.00 95.62 93 MET A O 1
ATOM 777 N N . TRP A 1 94 ? -2.072 2.714 -10.441 1.00 97.44 94 TRP A N 1
ATOM 778 C CA . TRP A 1 94 ? -2.819 1.809 -9.568 1.00 97.44 94 TRP A CA 1
ATOM 779 C C . TRP A 1 94 ? -3.623 2.580 -8.527 1.00 97.44 94 TRP A C 1
ATOM 781 O O . TRP A 1 94 ? -3.060 3.245 -7.659 1.00 97.44 94 TRP A O 1
ATOM 791 N N . CYS A 1 95 ? -4.949 2.476 -8.613 1.00 97.38 95 CYS A N 1
ATOM 792 C CA . CYS A 1 95 ? -5.876 3.118 -7.690 1.00 97.38 95 CYS A CA 1
ATOM 793 C C . CYS A 1 95 ? -6.772 2.069 -7.037 1.00 97.38 95 CYS A C 1
ATOM 795 O O . CYS A 1 95 ? -7.415 1.285 -7.737 1.00 97.38 95 CYS A O 1
ATOM 797 N N . ILE A 1 96 ? -6.849 2.080 -5.710 1.00 96.50 96 ILE A N 1
ATOM 798 C CA . ILE A 1 96 ? -7.665 1.141 -4.938 1.00 96.50 96 ILE A CA 1
ATOM 799 C C . ILE A 1 96 ? -8.484 1.886 -3.889 1.00 96.50 96 ILE A C 1
ATOM 801 O O . ILE A 1 96 ? -8.065 2.917 -3.367 1.00 96.50 96 ILE A O 1
ATOM 805 N N . SER A 1 97 ? -9.643 1.321 -3.566 1.00 96.25 97 SER A N 1
ATOM 806 C CA . SER A 1 97 ? -10.450 1.679 -2.404 1.00 96.25 97 SER A CA 1
ATOM 807 C C . SER A 1 97 ? -11.132 0.410 -1.913 1.00 96.25 97 SER A C 1
ATOM 809 O O . SER A 1 97 ? -12.092 -0.057 -2.529 1.00 96.25 97 SER A O 1
ATOM 811 N N . SER A 1 98 ? -10.601 -0.213 -0.861 1.00 95.00 98 SER A N 1
ATOM 812 C CA . SER A 1 98 ? -11.088 -1.522 -0.414 1.00 95.00 98 SER A CA 1
ATOM 813 C C . SER A 1 98 ? -11.083 -1.675 1.097 1.00 95.00 98 SER A C 1
ATOM 815 O O . SER A 1 98 ? -10.164 -1.243 1.789 1.00 95.00 98 SER A O 1
ATOM 817 N N . ALA A 1 99 ? -12.112 -2.349 1.613 1.00 93.06 99 ALA A N 1
ATOM 818 C CA . ALA A 1 99 ? -12.122 -2.817 2.989 1.00 93.06 99 ALA A CA 1
ATOM 819 C C . ALA A 1 99 ? -11.147 -3.992 3.142 1.00 93.06 99 ALA A C 1
ATOM 821 O O . ALA A 1 99 ? -11.176 -4.943 2.362 1.00 93.06 99 ALA A O 1
ATOM 822 N N . VAL A 1 100 ? -10.303 -3.925 4.163 1.00 93.19 100 VAL A N 1
ATOM 823 C CA . VAL A 1 100 ? -9.264 -4.904 4.467 1.00 93.19 100 VAL A CA 1
ATOM 824 C C . VAL A 1 100 ? -9.282 -5.242 5.948 1.00 93.19 100 VAL A C 1
ATOM 826 O O . VAL A 1 100 ? -9.620 -4.418 6.805 1.00 93.19 100 VAL A O 1
ATOM 829 N N . LYS A 1 101 ? -8.928 -6.489 6.247 1.00 90.31 101 LYS A N 1
ATOM 830 C CA . LYS A 1 101 ? -8.778 -6.959 7.617 1.00 90.31 101 LYS A CA 1
ATOM 831 C C . LYS A 1 101 ? -7.395 -6.570 8.129 1.00 90.31 101 LYS A C 1
ATOM 833 O O . LYS A 1 101 ? -6.400 -6.784 7.446 1.00 90.31 101 LYS A O 1
ATOM 838 N N . VAL A 1 102 ? -7.347 -6.048 9.346 1.00 89.69 102 VAL A N 1
ATOM 839 C CA . VAL A 1 102 ? -6.107 -5.816 10.081 1.00 89.69 102 VAL A CA 1
ATOM 840 C C . VAL A 1 102 ? -5.763 -7.100 10.823 1.00 89.69 102 VAL A C 1
ATOM 842 O O . VAL A 1 102 ? -6.557 -7.604 11.619 1.00 89.69 102 VAL A O 1
ATOM 845 N N . VAL A 1 103 ? -4.608 -7.680 10.511 1.00 89.38 103 VAL A N 1
ATOM 846 C CA . VAL A 1 103 ? -4.193 -8.980 11.043 1.00 89.38 103 VAL A CA 1
ATOM 847 C C . VAL A 1 103 ? -3.073 -8.767 12.045 1.00 89.38 103 VAL A C 1
ATOM 849 O O . VAL A 1 103 ? -2.066 -8.149 11.723 1.00 89.38 103 VAL A O 1
ATOM 852 N N . LYS A 1 104 ? -3.229 -9.299 13.258 1.00 85.69 104 LYS A N 1
ATOM 853 C CA . LYS A 1 104 ? -2.141 -9.326 14.237 1.00 85.69 104 LYS A CA 1
ATOM 854 C C . LYS A 1 104 ? -1.054 -10.288 13.766 1.00 85.69 104 LYS A C 1
ATOM 856 O O . LYS A 1 104 ? -1.355 -11.429 13.415 1.00 85.69 104 LYS A O 1
ATOM 861 N N . VAL A 1 105 ? 0.191 -9.834 13.777 1.00 81.75 105 VAL A N 1
ATOM 862 C CA . VAL A 1 105 ? 1.357 -10.639 13.410 1.00 81.75 105 VAL A CA 1
ATOM 863 C C . VAL A 1 105 ? 1.996 -11.143 14.699 1.00 81.75 105 VAL A C 1
ATOM 865 O O . VAL A 1 105 ? 2.291 -10.358 15.600 1.00 81.75 105 VAL A O 1
ATOM 868 N N . ALA A 1 106 ? 2.168 -12.462 14.816 1.00 66.31 106 ALA A N 1
ATOM 869 C CA . ALA A 1 106 ? 2.886 -13.043 15.945 1.00 66.31 106 ALA A CA 1
ATOM 870 C C . ALA A 1 106 ? 4.350 -12.581 15.907 1.00 66.31 106 ALA A C 1
ATOM 872 O O . ALA A 1 106 ? 4.947 -12.529 14.832 1.00 66.31 106 ALA A O 1
ATOM 873 N N . ARG A 1 107 ? 4.928 -12.253 17.070 1.00 59.69 107 ARG A N 1
ATOM 874 C CA . ARG A 1 107 ? 6.362 -11.951 17.172 1.00 59.69 107 ARG A CA 1
ATOM 875 C C . ARG A 1 107 ? 7.144 -13.177 16.693 1.00 59.69 107 ARG A C 1
ATOM 877 O O . ARG A 1 107 ? 7.143 -14.199 17.373 1.00 59.69 107 ARG A O 1
ATOM 884 N N . ASN A 1 108 ? 7.797 -13.082 15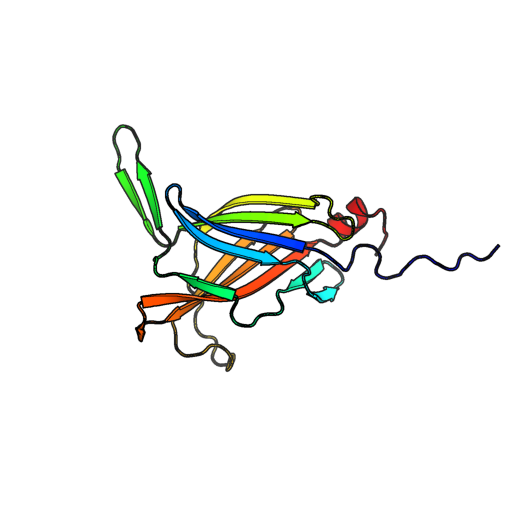.537 1.00 49.25 108 ASN A N 1
ATOM 885 C CA . ASN A 1 108 ? 8.895 -13.988 15.220 1.00 49.25 108 ASN A CA 1
ATOM 886 C C . ASN A 1 108 ? 10.087 -13.569 16.088 1.00 49.25 108 ASN A C 1
ATOM 888 O O . ASN A 1 108 ? 10.399 -12.384 16.161 1.00 49.25 108 ASN A O 1
ATOM 892 N N . GLU A 1 109 ? 10.754 -14.531 16.727 1.00 42.97 109 GLU A N 1
ATOM 893 C CA . GLU A 1 109 ? 11.849 -14.331 17.697 1.00 42.97 109 GLU A CA 1
ATOM 894 C C . GLU A 1 109 ? 13.099 -13.596 17.147 1.00 42.97 109 GLU A C 1
ATOM 896 O O . GLU A 1 109 ? 14.086 -13.461 17.864 1.00 42.97 109 GLU A O 1
ATOM 901 N N . VAL A 1 110 ? 13.088 -13.117 15.896 1.00 40.59 110 VAL A N 1
ATOM 902 C CA . VAL A 1 110 ? 14.288 -12.672 15.161 1.00 40.59 110 VAL A CA 1
ATOM 903 C C . VAL A 1 110 ? 14.221 -11.210 14.677 1.00 40.59 110 VAL A C 1
ATOM 905 O O . VAL A 1 110 ? 15.244 -10.671 14.264 1.00 40.59 110 VAL A O 1
ATOM 908 N N . ASP A 1 111 ? 13.073 -10.524 14.762 1.00 46.12 111 ASP A N 1
ATOM 909 C CA . ASP A 1 111 ? 12.965 -9.118 14.326 1.00 46.12 111 ASP A CA 1
ATOM 910 C C . ASP A 1 111 ? 13.212 -8.142 15.490 1.00 46.12 111 ASP A C 1
ATOM 912 O O . ASP A 1 111 ? 12.300 -7.693 16.184 1.00 46.12 111 ASP A O 1
ATOM 916 N N . TYR A 1 112 ? 14.487 -7.808 15.707 1.00 46.47 112 TYR A N 1
ATOM 917 C CA . TYR A 1 112 ? 14.955 -6.886 16.754 1.00 46.47 112 TYR A CA 1
ATOM 918 C C . TYR A 1 112 ? 14.597 -5.403 16.507 1.00 46.47 112 TYR A C 1
ATOM 920 O O . TYR A 1 112 ? 14.940 -4.545 17.318 1.00 46.47 112 TYR A O 1
ATOM 928 N N . THR A 1 113 ? 13.933 -5.079 15.395 1.00 51.56 113 THR A N 1
ATOM 929 C CA . THR A 1 113 ? 13.570 -3.705 14.991 1.00 51.56 113 THR A CA 1
ATOM 930 C C . THR A 1 113 ? 12.167 -3.287 15.445 1.00 51.56 113 THR A C 1
ATOM 932 O O . THR A 1 113 ? 11.843 -2.095 15.467 1.00 51.56 113 THR A O 1
ATOM 935 N N . LEU A 1 114 ? 11.327 -4.243 15.857 1.00 51.28 114 LEU A N 1
ATOM 936 C CA . LEU A 1 114 ? 9.980 -3.981 16.359 1.00 51.28 114 LEU A CA 1
ATOM 937 C C . LEU A 1 114 ? 10.043 -3.636 17.850 1.00 51.28 114 LEU A C 1
ATOM 939 O O . LEU A 1 114 ? 9.993 -4.497 18.725 1.00 51.28 114 LEU A O 1
ATOM 943 N N . SER A 1 115 ? 10.176 -2.337 18.112 1.00 52.00 115 SER A N 1
ATOM 944 C CA . SER A 1 115 ? 10.017 -1.707 19.430 1.00 52.00 115 SER A CA 1
ATOM 945 C C . SER A 1 115 ? 8.743 -2.201 20.136 1.00 52.00 115 SER A C 1
ATOM 947 O O . SER A 1 115 ? 7.745 -2.483 19.471 1.00 52.00 115 SER A O 1
ATOM 949 N N . ASP A 1 116 ? 8.786 -2.280 21.470 1.00 59.62 116 ASP A N 1
ATOM 950 C CA . ASP A 1 116 ? 7.737 -2.802 22.358 1.00 59.62 116 ASP A CA 1
ATOM 951 C C . ASP A 1 116 ? 6.294 -2.481 21.918 1.00 59.62 116 ASP A C 1
ATOM 953 O O . ASP A 1 116 ? 5.804 -1.362 22.047 1.00 59.62 116 ASP A O 1
ATOM 957 N N . GLY A 1 117 ? 5.596 -3.497 21.400 1.00 65.06 117 GLY A N 1
ATOM 958 C CA . GLY A 1 117 ? 4.170 -3.427 21.071 1.00 65.06 117 GLY A CA 1
ATOM 959 C C . GLY A 1 117 ? 3.626 -4.696 20.410 1.00 65.06 117 GLY A C 1
ATOM 960 O O . GLY A 1 117 ? 4.386 -5.609 20.059 1.00 65.06 117 GLY A O 1
ATOM 961 N N . GLU A 1 118 ? 2.300 -4.774 20.250 1.00 77.94 118 GLU A N 1
ATOM 962 C CA . GLU A 1 118 ? 1.650 -5.786 19.404 1.00 77.94 118 GLU A CA 1
ATOM 963 C C . GLU A 1 118 ? 1.730 -5.340 17.935 1.00 77.94 118 GLU A C 1
ATOM 965 O O . GLU A 1 118 ? 1.203 -4.288 17.565 1.00 77.94 118 GLU A O 1
ATOM 970 N N . SER A 1 119 ? 2.372 -6.140 17.081 1.00 85.25 119 SER A N 1
ATOM 971 C CA . SER A 1 119 ? 2.496 -5.841 15.649 1.00 85.25 119 SER A CA 1
ATOM 972 C C . SER A 1 119 ? 1.253 -6.279 14.880 1.00 85.25 119 SER A C 1
ATOM 974 O O . SER A 1 119 ? 0.701 -7.357 15.106 1.00 85.25 119 SER A O 1
ATOM 976 N N . SER A 1 120 ? 0.805 -5.445 13.950 1.00 88.50 120 SER A N 1
ATOM 977 C CA . SER A 1 120 ? -0.322 -5.719 13.064 1.00 88.50 120 SER A CA 1
ATOM 978 C C . SER A 1 120 ? 0.021 -5.341 11.627 1.00 88.50 120 SER A C 1
ATOM 980 O O . SER A 1 120 ? 0.802 -4.430 11.376 1.00 88.50 120 SER A O 1
ATOM 982 N N . LEU A 1 121 ? -0.585 -6.038 10.674 1.00 90.75 121 LEU A N 1
ATOM 983 C CA . LEU A 1 121 ? -0.396 -5.826 9.248 1.00 90.75 121 LEU A CA 1
ATOM 984 C C . LEU A 1 121 ? -1.740 -5.519 8.593 1.00 90.75 121 LEU A C 1
ATOM 986 O O . LEU A 1 121 ? -2.738 -6.212 8.817 1.00 90.75 121 LEU A O 1
ATOM 990 N N . VAL A 1 122 ? -1.741 -4.492 7.752 1.00 93.19 122 VAL A N 1
ATOM 991 C CA . VAL A 1 122 ? -2.806 -4.248 6.783 1.00 93.19 122 VAL A CA 1
ATOM 992 C C . VAL A 1 122 ? -2.291 -4.685 5.420 1.00 93.19 122 VAL A C 1
ATOM 994 O O . VAL A 1 122 ? -1.290 -4.154 4.949 1.00 93.19 122 VAL A O 1
ATOM 997 N N . GLU A 1 123 ? -2.959 -5.654 4.797 1.00 94.12 123 GLU A N 1
ATOM 998 C CA . GLU A 1 123 ? -2.565 -6.186 3.491 1.00 94.12 123 GLU A CA 1
ATOM 999 C C . GLU A 1 123 ? -3.729 -6.091 2.498 1.00 94.12 123 GLU A C 1
ATOM 1001 O O . GLU A 1 123 ? -4.873 -6.428 2.816 1.00 94.12 123 GLU A O 1
ATOM 1006 N N . TYR A 1 124 ? -3.422 -5.637 1.285 1.00 96.31 124 TYR A N 1
ATOM 1007 C CA . TYR A 1 124 ? -4.307 -5.685 0.125 1.00 96.31 124 TYR A CA 1
ATOM 1008 C C . TYR A 1 124 ? -3.560 -6.317 -1.050 1.00 96.31 124 TYR A C 1
ATOM 1010 O O . TYR A 1 124 ? -2.375 -6.052 -1.238 1.00 96.31 124 TYR A O 1
ATOM 1018 N N . GLN A 1 125 ? -4.239 -7.129 -1.859 1.00 96.00 125 GLN A N 1
ATOM 1019 C CA . GLN A 1 125 ? -3.653 -7.732 -3.054 1.00 96.00 125 GLN A CA 1
ATOM 1020 C C . GLN A 1 125 ? -4.688 -7.870 -4.170 1.00 96.00 125 GLN A C 1
ATOM 1022 O O . GLN A 1 125 ? -5.808 -8.321 -3.930 1.00 96.00 125 GLN A O 1
ATOM 1027 N N . ASP A 1 126 ? -4.271 -7.567 -5.398 1.00 95.75 126 ASP A N 1
ATOM 1028 C CA . ASP A 1 126 ? -5.035 -7.812 -6.619 1.00 95.75 126 ASP A CA 1
ATOM 1029 C C . ASP A 1 126 ? -4.130 -8.300 -7.774 1.00 95.75 126 ASP A C 1
ATOM 1031 O O . ASP A 1 126 ? -3.088 -8.942 -7.570 1.00 95.75 126 ASP A O 1
ATOM 1035 N N . ASN A 1 127 ? -4.583 -8.093 -9.012 1.00 94.62 127 ASN A N 1
ATOM 1036 C CA . ASN A 1 127 ? -3.857 -8.441 -10.228 1.00 94.62 127 ASN A CA 1
ATOM 1037 C C . ASN A 1 127 ? -2.730 -7.455 -10.572 1.00 94.62 127 ASN A C 1
ATOM 1039 O O . ASN A 1 127 ? -1.842 -7.841 -11.322 1.00 94.62 127 ASN A O 1
ATOM 1043 N N . VAL A 1 128 ? -2.750 -6.231 -10.040 1.00 96.38 128 VAL A N 1
ATOM 1044 C CA . VAL A 1 128 ? -1.701 -5.227 -10.249 1.00 96.38 128 VAL A CA 1
ATOM 1045 C C . VAL A 1 128 ? -0.546 -5.459 -9.284 1.00 96.38 128 VAL A C 1
ATOM 1047 O O . VAL A 1 128 ? 0.623 -5.442 -9.676 1.00 96.38 128 VAL A O 1
ATOM 1050 N N . GLY A 1 129 ? -0.872 -5.718 -8.018 1.00 95.50 129 GLY A N 1
ATOM 1051 C CA . GLY A 1 129 ? 0.147 -5.796 -6.989 1.00 95.50 129 GLY A CA 1
ATOM 1052 C C . GLY A 1 129 ? -0.361 -6.174 -5.609 1.00 95.50 129 GLY A C 1
ATOM 1053 O O . GLY A 1 129 ? -1.473 -6.674 -5.424 1.00 95.50 129 GLY A O 1
ATOM 1054 N N . ARG A 1 130 ? 0.503 -5.942 -4.623 1.00 96.56 130 ARG A N 1
ATOM 1055 C CA . ARG A 1 130 ? 0.223 -6.093 -3.198 1.00 96.56 130 ARG A CA 1
ATOM 1056 C C . ARG A 1 130 ? 0.683 -4.848 -2.451 1.00 96.56 130 ARG A C 1
ATOM 1058 O O . ARG A 1 130 ? 1.769 -4.344 -2.696 1.00 96.56 130 ARG A O 1
ATOM 1065 N N . LEU A 1 131 ? -0.140 -4.387 -1.526 1.00 96.25 131 LEU A N 1
ATOM 1066 C CA . LEU A 1 131 ? 0.134 -3.286 -0.616 1.00 96.25 131 LEU A CA 1
ATOM 1067 C C . LEU A 1 131 ? 0.194 -3.833 0.811 1.00 96.25 131 LEU A C 1
ATOM 1069 O O . LEU A 1 131 ? -0.687 -4.594 1.218 1.00 96.25 131 LEU A O 1
ATOM 1073 N N . ARG A 1 132 ? 1.207 -3.417 1.569 1.00 94.94 132 ARG A N 1
ATOM 1074 C CA . ARG A 1 132 ? 1.418 -3.767 2.974 1.00 94.94 132 ARG A CA 1
ATOM 1075 C C . ARG A 1 132 ? 1.690 -2.518 3.793 1.00 94.94 132 ARG A C 1
ATOM 1077 O O . ARG A 1 132 ? 2.519 -1.697 3.417 1.00 94.94 132 ARG A O 1
ATOM 1084 N N . ILE A 1 133 ? 0.998 -2.393 4.920 1.00 93.25 133 ILE A N 1
ATOM 1085 C CA . ILE A 1 133 ? 1.207 -1.319 5.893 1.00 93.25 133 ILE A CA 1
ATOM 1086 C C . ILE A 1 133 ? 1.462 -1.957 7.252 1.00 93.25 133 ILE A C 1
ATOM 1088 O O . ILE A 1 133 ? 0.606 -2.680 7.777 1.00 93.25 133 ILE A O 1
ATOM 1092 N N . HIS A 1 134 ? 2.634 -1.679 7.814 1.00 91.25 134 HIS A N 1
ATOM 1093 C CA . HIS A 1 134 ? 3.059 -2.211 9.103 1.00 91.25 134 HIS A CA 1
ATOM 1094 C C . HIS A 1 134 ? 2.624 -1.274 10.226 1.00 91.25 134 HIS A C 1
ATOM 1096 O O . HIS A 1 134 ? 2.956 -0.087 10.232 1.00 91.25 134 HIS A O 1
ATOM 1102 N N . LEU A 1 135 ? 1.880 -1.821 11.184 1.00 89.06 135 LEU A N 1
ATOM 1103 C CA . LEU A 1 135 ? 1.361 -1.113 12.346 1.00 89.06 135 LEU A CA 1
ATOM 1104 C C . LEU A 1 135 ? 1.933 -1.719 13.628 1.00 89.06 135 LEU A C 1
ATOM 1106 O O . LEU A 1 135 ? 2.048 -2.939 13.750 1.00 89.06 135 LEU A O 1
ATOM 1110 N N . VAL A 1 136 ? 2.220 -0.878 14.614 1.00 87.38 136 VAL A N 1
ATOM 1111 C CA . VAL A 1 136 ? 2.582 -1.301 15.971 1.00 87.38 136 VAL A CA 1
ATOM 1112 C C . VAL A 1 136 ? 1.652 -0.612 16.956 1.00 87.38 136 VAL A C 1
ATOM 1114 O O . VAL A 1 136 ? 1.534 0.613 16.951 1.00 87.38 136 VAL A O 1
ATOM 1117 N N . TRP A 1 137 ? 0.970 -1.393 17.791 1.00 84.31 137 TRP A N 1
ATOM 1118 C CA . TRP A 1 137 ? 0.161 -0.855 18.878 1.00 84.31 137 TRP A CA 1
ATOM 1119 C C . TRP A 1 137 ? 1.052 -0.519 20.074 1.00 84.31 137 TRP A C 1
ATOM 1121 O O . TRP A 1 137 ? 1.677 -1.413 20.646 1.00 84.31 137 TRP A O 1
ATOM 1131 N N . ILE A 1 138 ? 1.071 0.757 20.454 1.00 83.44 138 ILE A N 1
ATOM 1132 C CA . ILE A 1 138 ? 1.791 1.271 21.619 1.00 83.44 138 ILE A CA 1
ATOM 1133 C C . ILE A 1 138 ? 0.790 1.361 22.770 1.00 83.44 138 ILE A C 1
ATOM 1135 O O . ILE A 1 138 ? -0.109 2.208 22.765 1.00 83.44 138 ILE A O 1
ATOM 1139 N N . GLU A 1 139 ? 0.914 0.453 23.742 1.00 78.56 139 GLU A N 1
ATOM 1140 C CA . GLU A 1 139 ? -0.021 0.369 24.871 1.00 78.56 139 GLU A CA 1
ATOM 1141 C C . GLU A 1 139 ? 0.023 1.605 25.770 1.00 78.56 139 GLU A C 1
ATOM 1143 O O . GLU A 1 139 ? -1.035 2.046 26.216 1.00 78.56 139 GLU A O 1
ATOM 1148 N N . GLU A 1 140 ? 1.211 2.181 25.980 1.00 77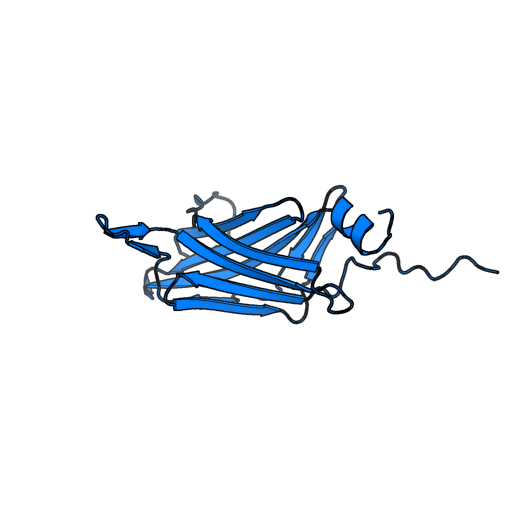.81 140 GLU A N 1
ATOM 1149 C CA . GLU A 1 140 ? 1.425 3.346 26.849 1.00 77.81 140 GLU A CA 1
ATOM 1150 C C . GLU A 1 140 ? 0.616 4.569 26.391 1.00 77.81 140 GLU A C 1
ATOM 1152 O O . GLU A 1 140 ? -0.043 5.216 27.205 1.00 77.81 140 GLU A O 1
ATOM 1157 N N . ASP A 1 141 ? 0.584 4.825 25.080 1.00 73.50 141 ASP A N 1
ATOM 1158 C CA . ASP A 1 141 ? -0.108 5.981 24.497 1.00 73.50 141 ASP A CA 1
ATOM 1159 C C . ASP A 1 141 ? -1.523 5.651 23.989 1.00 73.50 141 ASP A C 1
ATOM 1161 O O . ASP A 1 141 ? -2.312 6.549 23.676 1.00 73.50 141 ASP A O 1
ATOM 1165 N N . GLY A 1 142 ? -1.861 4.362 23.868 1.00 80.25 142 GLY A N 1
ATOM 1166 C CA . GLY A 1 142 ? -3.115 3.903 23.269 1.00 80.25 142 GLY A CA 1
ATOM 1167 C C . GLY A 1 142 ? -3.235 4.245 21.778 1.00 80.25 142 GLY A C 1
ATOM 1168 O O . GLY A 1 142 ? -4.332 4.560 21.301 1.00 80.25 142 GLY A O 1
ATOM 1169 N N . GLN A 1 143 ? -2.116 4.215 21.048 1.00 84.88 143 GLN A N 1
ATOM 1170 C CA . GLN A 1 143 ? -2.028 4.628 19.644 1.00 84.88 143 GLN A CA 1
ATOM 1171 C C . GLN A 1 143 ? -1.459 3.518 18.758 1.00 84.88 143 GLN A C 1
ATOM 1173 O O . GLN A 1 143 ? -0.652 2.699 19.191 1.00 84.88 143 GLN A O 1
ATOM 1178 N N . ASN A 1 144 ? -1.866 3.512 17.489 1.00 83.75 144 ASN A N 1
ATOM 1179 C CA . ASN A 1 144 ? -1.190 2.751 16.444 1.00 83.75 144 ASN A CA 1
ATOM 1180 C C . ASN A 1 144 ? -0.114 3.629 15.809 1.00 83.75 144 ASN A C 1
ATOM 1182 O O . ASN A 1 144 ? -0.437 4.701 15.302 1.00 83.75 144 ASN A O 1
ATOM 1186 N N . LEU A 1 145 ? 1.123 3.149 15.786 1.00 87.69 145 LEU A N 1
ATOM 1187 C CA . LEU A 1 145 ? 2.226 3.717 15.022 1.00 87.69 145 LEU A CA 1
ATOM 1188 C C . LEU A 1 145 ? 2.315 3.019 13.661 1.00 87.69 145 LEU A C 1
ATOM 1190 O O . LEU A 1 145 ? 2.349 1.790 13.600 1.00 87.69 145 LEU A O 1
ATOM 1194 N N . VAL A 1 146 ? 2.379 3.792 12.580 1.00 89.81 146 VAL A N 1
ATOM 1195 C CA . VAL A 1 146 ? 2.664 3.287 11.233 1.00 89.81 146 VAL A CA 1
ATOM 1196 C C . VAL A 1 146 ? 4.181 3.240 11.059 1.00 89.81 146 VAL A C 1
ATOM 1198 O O . VAL A 1 146 ? 4.836 4.278 11.093 1.00 89.81 146 VAL A O 1
ATOM 1201 N N . LYS A 1 147 ? 4.748 2.040 10.918 1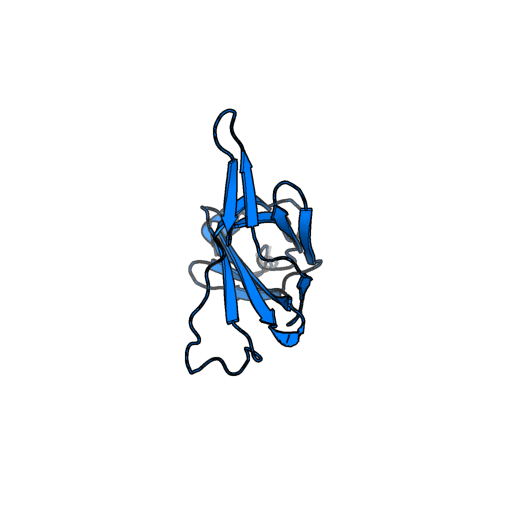.00 85.56 147 LYS A N 1
ATOM 1202 C CA . LYS A 1 147 ? 6.204 1.820 10.818 1.00 85.56 147 LYS A CA 1
ATOM 1203 C C . LYS A 1 147 ? 6.733 1.839 9.388 1.00 85.56 147 LYS A C 1
ATOM 1205 O O . LYS A 1 147 ? 7.921 2.035 9.185 1.00 85.56 147 LYS A O 1
ATOM 1210 N N . GLY A 1 148 ? 5.877 1.576 8.408 1.00 87.88 148 GLY A N 1
ATOM 1211 C CA . GLY A 1 148 ? 6.318 1.539 7.023 1.00 87.88 148 GLY A CA 1
ATOM 1212 C C . GLY A 1 148 ? 5.252 1.056 6.057 1.00 87.88 148 GLY A C 1
ATOM 1213 O O . GLY A 1 148 ? 4.248 0.439 6.442 1.00 87.88 148 GLY A O 1
ATOM 1214 N N . LEU A 1 149 ? 5.520 1.353 4.792 1.00 93.19 149 LEU A N 1
ATOM 1215 C CA . LEU A 1 149 ? 4.705 1.028 3.635 1.00 93.19 149 LEU A CA 1
ATOM 1216 C C . LEU A 1 149 ? 5.536 0.209 2.644 1.00 93.19 149 LEU A C 1
ATOM 1218 O O . LEU A 1 149 ? 6.618 0.640 2.254 1.00 93.19 149 LEU A O 1
ATOM 1222 N N . GLU A 1 150 ? 4.991 -0.910 2.171 1.00 94.69 150 GLU A N 1
ATOM 1223 C CA . GLU A 1 150 ? 5.566 -1.687 1.071 1.00 94.69 150 GLU A CA 1
ATOM 1224 C C . GLU A 1 150 ? 4.531 -1.874 -0.046 1.00 94.69 150 GLU A C 1
ATOM 1226 O O . GLU A 1 150 ? 3.383 -2.263 0.190 1.00 94.69 150 GLU A O 1
ATOM 1231 N N . ILE A 1 151 ? 4.943 -1.613 -1.283 1.00 96.31 151 ILE A N 1
ATOM 1232 C CA . ILE A 1 151 ? 4.141 -1.773 -2.495 1.00 96.31 151 ILE A CA 1
ATOM 1233 C C . ILE A 1 151 ? 4.892 -2.716 -3.428 1.00 96.31 151 ILE A C 1
ATOM 1235 O O . ILE A 1 151 ? 5.978 -2.415 -3.909 1.00 96.31 151 ILE A O 1
ATOM 1239 N N . HIS A 1 152 ? 4.295 -3.866 -3.701 1.00 96.50 152 HIS A N 1
ATOM 1240 C CA . HIS A 1 152 ? 4.818 -4.872 -4.608 1.00 96.50 152 HIS A CA 1
ATOM 1241 C C . HIS A 1 152 ? 4.035 -4.783 -5.912 1.00 96.50 152 HIS A C 1
ATOM 1243 O O . HIS A 1 152 ? 2.857 -5.137 -5.948 1.00 96.50 152 HIS A O 1
ATOM 1249 N N . LEU A 1 153 ? 4.677 -4.336 -6.980 1.00 96.94 153 LEU A N 1
ATOM 1250 C CA . LEU A 1 153 ? 4.095 -4.315 -8.316 1.00 96.94 153 LEU A CA 1
ATOM 1251 C C . LEU A 1 153 ? 4.549 -5.538 -9.089 1.00 96.94 153 LEU A C 1
ATOM 1253 O O . LEU A 1 153 ? 5.731 -5.883 -9.072 1.00 96.94 153 LEU A O 1
ATOM 1257 N N . ARG A 1 154 ? 3.625 -6.191 -9.789 1.00 96.12 154 ARG A N 1
ATOM 1258 C CA . ARG A 1 154 ? 4.003 -7.320 -10.633 1.00 96.12 154 ARG A CA 1
ATOM 1259 C C . ARG A 1 154 ? 4.725 -6.840 -11.887 1.00 96.12 154 ARG A C 1
ATOM 1261 O O . ARG A 1 154 ? 4.372 -5.823 -12.487 1.00 96.12 154 ARG A O 1
ATOM 1268 N N . LYS A 1 155 ? 5.734 -7.600 -12.295 1.00 94.88 155 LYS A N 1
ATOM 1269 C CA . LYS A 1 155 ? 6.593 -7.269 -13.431 1.00 94.88 155 LYS A CA 1
ATOM 1270 C C . LYS A 1 155 ? 5.847 -7.272 -14.764 1.00 94.88 155 LYS A C 1
ATOM 1272 O O . LYS A 1 155 ? 6.099 -6.413 -15.601 1.00 94.88 155 LYS A O 1
ATOM 1277 N N . ASP A 1 156 ? 4.891 -8.180 -14.949 1.00 95.00 156 ASP A N 1
ATOM 1278 C CA . ASP A 1 156 ? 4.037 -8.232 -16.141 1.00 95.00 156 ASP A CA 1
ATOM 1279 C C . ASP A 1 156 ? 3.221 -6.945 -16.321 1.00 95.00 156 ASP A C 1
ATOM 1281 O O . ASP A 1 156 ? 3.048 -6.464 -17.442 1.00 95.00 156 ASP A O 1
ATOM 1285 N N . VAL A 1 157 ? 2.774 -6.349 -15.216 1.00 95.50 157 VAL A N 1
ATOM 1286 C CA . VAL A 1 157 ? 2.021 -5.092 -15.226 1.00 95.50 157 VAL A CA 1
ATOM 1287 C C . VAL A 1 157 ? 2.925 -3.918 -15.591 1.00 95.50 157 VAL A C 1
ATOM 1289 O O . VAL A 1 157 ? 2.524 -3.088 -16.404 1.00 95.50 157 VAL A O 1
ATOM 1292 N N . ILE A 1 158 ? 4.148 -3.875 -15.054 1.00 94.50 158 ILE A N 1
ATOM 1293 C CA . ILE A 1 158 ? 5.156 -2.858 -15.397 1.00 94.50 158 ILE A CA 1
ATOM 1294 C C . ILE A 1 158 ? 5.517 -2.956 -16.881 1.00 94.50 158 ILE A C 1
ATOM 1296 O O . ILE A 1 158 ? 5.381 -1.974 -17.607 1.00 94.50 158 ILE A O 1
ATOM 1300 N N . ASN A 1 159 ? 5.879 -4.154 -17.347 1.00 93.69 159 ASN A N 1
ATOM 1301 C CA . ASN A 1 159 ? 6.209 -4.418 -18.747 1.00 93.69 159 ASN A CA 1
ATOM 1302 C C . ASN A 1 159 ? 5.079 -3.966 -19.680 1.00 93.69 159 ASN A C 1
ATOM 1304 O O . ASN A 1 159 ? 5.310 -3.288 -20.680 1.00 93.69 159 ASN A O 1
ATOM 1308 N N . LYS A 1 160 ? 3.828 -4.274 -19.322 1.00 94.50 160 LYS A N 1
ATOM 1309 C CA . LYS A 1 160 ? 2.658 -3.848 -20.091 1.00 94.50 160 LYS A CA 1
ATOM 1310 C C . LYS A 1 160 ? 2.436 -2.331 -20.063 1.00 94.50 160 LYS A C 1
ATOM 1312 O O . LYS A 1 160 ? 2.021 -1.781 -21.079 1.00 94.50 160 LYS A O 1
ATOM 1317 N N . TRP A 1 161 ? 2.651 -1.676 -18.923 1.00 95.50 161 TRP A N 1
ATOM 1318 C CA . TRP A 1 161 ? 2.407 -0.240 -18.753 1.00 95.50 161 TRP A CA 1
ATOM 1319 C C . TRP A 1 161 ? 3.437 0.616 -19.494 1.00 95.50 161 TRP A C 1
ATOM 1321 O O . TRP A 1 161 ? 3.063 1.541 -20.208 1.00 95.50 161 TRP A O 1
ATOM 1331 N N . PHE A 1 162 ? 4.719 0.268 -19.373 1.00 92.88 162 PHE A N 1
ATOM 1332 C CA . PHE A 1 162 ? 5.829 1.018 -19.970 1.00 92.88 162 PHE A CA 1
ATOM 1333 C C . PHE A 1 162 ? 6.253 0.507 -21.350 1.00 92.88 162 PHE A C 1
ATOM 1335 O O . PHE A 1 162 ? 7.098 1.118 -21.999 1.00 92.88 162 PHE A O 1
ATOM 1342 N N . GLY A 1 163 ? 5.685 -0.611 -21.813 1.00 90.50 163 GLY A N 1
ATOM 1343 C CA . GLY A 1 163 ? 6.094 -1.246 -23.067 1.00 90.50 163 GLY A CA 1
ATOM 1344 C C . GLY A 1 163 ? 7.505 -1.837 -23.006 1.00 90.50 163 GLY A C 1
ATOM 1345 O O . GLY A 1 163 ? 8.181 -1.911 -24.030 1.00 90.50 163 GLY A O 1
ATOM 1346 N N . THR A 1 164 ? 7.957 -2.230 -21.815 1.00 89.38 164 THR A N 1
ATOM 1347 C CA . THR A 1 164 ? 9.268 -2.843 -21.585 1.00 89.38 164 THR A CA 1
ATOM 1348 C C . THR A 1 164 ? 9.181 -4.371 -21.603 1.00 89.38 164 THR A C 1
ATOM 1350 O O . THR A 1 164 ? 8.103 -4.969 -21.574 1.00 89.38 164 THR A O 1
ATOM 1353 N N . SER A 1 165 ? 10.339 -5.024 -21.683 1.00 89.00 165 SER A N 1
ATOM 1354 C CA . SER A 1 165 ? 10.465 -6.483 -21.664 1.00 89.00 165 SER A CA 1
ATOM 1355 C C . SER A 1 165 ? 11.537 -6.905 -20.665 1.00 89.00 165 SER A C 1
ATOM 1357 O O . SER A 1 165 ? 12.532 -7.531 -21.041 1.00 89.00 165 SER A O 1
ATOM 1359 N N . TYR A 1 166 ? 11.363 -6.486 -19.410 1.00 84.62 166 TYR A N 1
ATOM 1360 C CA . TYR A 1 166 ? 12.208 -6.953 -18.319 1.00 84.62 166 TYR A CA 1
ATOM 1361 C C . TYR A 1 166 ? 12.073 -8.455 -18.127 1.00 84.62 166 TYR A C 1
ATOM 1363 O O . TYR A 1 166 ? 10.939 -8.974 -18.277 1.00 84.62 166 TYR A O 1
#

Organism: Paramuricea clavata (NCBI:txid317549)

Secondary structure (DSSP, 8-state):
-------TTTTTS--EEEEEEE-SS-EEEEEEES--EEEEE-SSEEEEE-S-S--EEE----EEEEE-SS-EEEEESEEEEEEEEE-TTS-EEEEEEEEEEEEEPP--TT-TTS-SSEEEEEEEE-SSEEEEEEEEEETTTTEEEEEEEEEEEEHHHHHHHHT---

pLDDT: mean 85.71, std 13.56, range [39.5, 98.06]

Mean predicted aligned error: 7.42 Å

Sequence (166 aa):
PTTDDIDPHYGLQRYSATVELRNQRKLFWGNHYRELYQRSFSEDCLVLESREEQEGMFNVKTSLPWKTAVFKNILKDIAVVDLTLLDEHKTPMWCISSAVKVVKVARNEVDYTLSDGESSLVEYQDNVGRLRIHLVWIEEDGQNLVKGLEIHLRKDVINKWFGTSY

Radius of gyration: 18.21 Å; Cα contacts (8 Å, |Δi|>4): 356; chains: 1; bounding box: 57×27×63 Å

Nearest PDB structures (foldseek):
  4rj9-assembly1_A  TM=2.746E-01  e=5.494E-02  Oryza sativa Japonica Group
  1mm5-assembly1_A  TM=2.251E-01  e=1.909E-01  Escherichia coli

Foldseek 3Di:
DDPDDDDPCQFLWQKKKWKWKAEPPDTFDIDTGRTWDFPDDDPWWTKTKDPAQWRDKGQDFDWYWDDDPPDTDIHGQKIWMWMFMAINVRHGLDTDTDIWGKAFDDDDPPPPPQPDFTKIWTWDDDPFWIKIWIWGQDPVRNMITTRIIMIIGTPVSSCVVRVHDD

Solvent-accessible surface area (backbone atoms only — not comparable to full-atom values): 9472 Å² total; per-residue (Å²): 132,80,95,76,86,78,65,92,59,72,78,66,49,57,28,24,36,38,41,36,37,24,44,99,86,47,78,59,48,68,49,75,40,83,56,39,43,67,76,47,77,56,98,61,32,37,33,32,26,56,88,48,71,63,72,48,70,28,75,66,82,49,44,35,77,48,72,60,100,88,50,75,54,68,45,69,41,25,35,30,40,35,38,43,32,21,38,61,86,67,46,83,73,47,75,50,76,44,78,33,58,52,42,76,50,80,85,61,100,77,64,88,80,70,68,87,53,58,39,30,37,39,58,49,74,65,94,58,32,38,42,38,39,40,34,32,36,34,76,92,79,55,27,38,35,34,40,38,43,39,39,36,36,32,40,70,53,48,22,66,72,69,72,50,85,125